Protein AF-T5LPK4-F1 (afdb_monomer_lite)

Radius of gyrat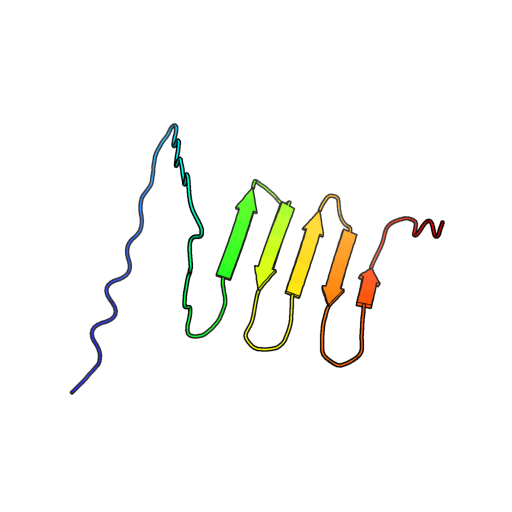ion: 16.33 Å; chains: 1; bounding box: 39×44×34 Å

pLDDT: mean 89.52, std 11.26, range [51.84, 98.44]

Sequence (73 aa):
MESVESKMKCYTALSNVEITTNYSVESGNQITHQVGDTSITTKGDSVIIKAGGIEVVIDSNGLVVKGGEIKTE

Secondary structure (DSSP, 8-state):
------------SS------S------SSEEEEEETTEEEEEESS-EEEEETTEEEEEETTEEEEESSPPPP-

Foldseek 3Di:
DDDDDDDDDDDDPDDDDDDPDDDDDDDPAWDWDDDDQFIWIDGPFWIWTDDPNKIWIQGPVGIDIDDDDDDDD

Structure (mmCIF, N/CA/C/O backbone):
data_AF-T5LPK4-F1
#
_entry.id   AF-T5LPK4-F1
#
loop_
_atom_site.group_PDB
_atom_site.id
_atom_site.type_symbol
_atom_site.label_atom_id
_atom_site.label_alt_id
_atom_site.label_comp_id
_atom_site.label_asym_id
_atom_site.label_entity_id
_atom_site.label_seq_id
_atom_site.pdbx_PDB_ins_code
_atom_site.Cartn_x
_atom_site.Cartn_y
_atom_site.Cartn_z
_atom_site.occupancy
_atom_site.B_iso_or_equiv
_atom_site.auth_seq_id
_atom_site.auth_comp_id
_atom_site.auth_asym_id
_atom_site.auth_atom_id
_atom_site.pdbx_PDB_model_num
ATOM 1 N N . MET A 1 1 ? 8.077 -29.261 -17.557 1.00 51.84 1 MET A N 1
ATOM 2 C CA . MET A 1 1 ? 8.868 -28.050 -17.846 1.00 51.84 1 MET A CA 1
ATOM 3 C C . MET A 1 1 ? 8.724 -27.162 -16.625 1.00 51.84 1 MET A C 1
ATOM 5 O O . MET A 1 1 ? 7.625 -26.686 -16.385 1.00 51.84 1 MET A O 1
ATOM 9 N N . GLU A 1 2 ? 9.746 -27.089 -15.775 1.00 52.78 2 GLU A N 1
ATOM 10 C CA . GLU A 1 2 ? 9.704 -26.258 -14.564 1.00 52.78 2 GLU A CA 1
ATOM 11 C C . GLU A 1 2 ? 9.962 -24.798 -14.947 1.00 52.78 2 GLU A C 1
ATOM 13 O O . GLU A 1 2 ? 10.876 -24.503 -15.716 1.00 52.78 2 GLU A O 1
ATOM 18 N N . SER A 1 3 ? 9.122 -23.891 -14.452 1.00 54.81 3 SER A N 1
ATOM 19 C CA . SER A 1 3 ? 9.314 -22.453 -14.625 1.00 54.81 3 SER A CA 1
ATOM 20 C C . SER A 1 3 ? 10.546 -22.018 -13.832 1.00 54.81 3 SER A C 1
ATOM 22 O O . SER A 1 3 ? 10.569 -22.139 -12.608 1.00 54.81 3 SER A O 1
ATOM 24 N N . VAL A 1 4 ? 11.577 -21.518 -14.512 1.00 61.88 4 VAL A N 1
ATOM 25 C CA . VAL A 1 4 ? 12.757 -20.940 -13.859 1.00 61.88 4 VAL A CA 1
ATOM 26 C C . VAL A 1 4 ? 12.399 -19.526 -13.395 1.00 61.88 4 VAL A C 1
ATOM 28 O O . VAL A 1 4 ? 12.369 -18.593 -14.194 1.00 61.88 4 VAL A O 1
ATOM 31 N N . GLU A 1 5 ? 12.122 -19.345 -12.102 1.00 64.62 5 GLU A N 1
ATOM 32 C CA . GLU A 1 5 ? 11.999 -18.008 -11.509 1.00 64.62 5 GLU A CA 1
ATOM 33 C C . GLU A 1 5 ? 13.382 -17.355 -11.388 1.00 64.62 5 GLU A C 1
ATOM 35 O O . GLU A 1 5 ? 14.206 -17.747 -10.559 1.00 64.62 5 GLU A O 1
ATOM 40 N N . SER A 1 6 ? 13.638 -16.312 -12.177 1.00 65.75 6 SER A N 1
ATOM 41 C CA . SER A 1 6 ? 14.791 -15.436 -11.954 1.00 65.75 6 SER A CA 1
ATOM 42 C C . SER A 1 6 ? 14.448 -14.390 -10.891 1.00 65.75 6 SER A C 1
ATOM 44 O O . SER A 1 6 ? 13.653 -13.484 -11.125 1.00 65.75 6 SER A O 1
ATOM 46 N N . LYS A 1 7 ? 15.053 -14.509 -9.704 1.00 74.94 7 LYS A N 1
ATOM 47 C CA . LYS A 1 7 ? 14.916 -13.533 -8.611 1.00 74.94 7 LYS A CA 1
ATOM 48 C C . LYS A 1 7 ? 15.939 -12.411 -8.795 1.00 74.94 7 LYS A C 1
ATOM 50 O O . LYS A 1 7 ? 17.126 -12.618 -8.559 1.00 74.94 7 LYS A O 1
ATOM 55 N N . MET A 1 8 ? 15.486 -11.222 -9.189 1.00 80.44 8 MET A N 1
ATOM 56 C CA . MET A 1 8 ? 16.321 -10.016 -9.225 1.00 80.44 8 MET A CA 1
ATOM 57 C C . MET A 1 8 ? 16.385 -9.387 -7.825 1.00 80.44 8 MET A C 1
ATOM 59 O O . MET A 1 8 ? 15.353 -9.055 -7.247 1.00 80.44 8 MET A O 1
ATOM 63 N N . LYS A 1 9 ? 17.591 -9.205 -7.275 1.00 79.50 9 LYS A N 1
ATOM 64 C CA . LYS A 1 9 ? 17.840 -8.399 -6.068 1.00 79.50 9 LYS A CA 1
ATOM 65 C C . LYS A 1 9 ? 18.829 -7.297 -6.424 1.00 79.50 9 LYS A C 1
ATOM 67 O O . LYS A 1 9 ? 19.956 -7.595 -6.804 1.00 79.50 9 LYS A O 1
ATOM 72 N N . CYS A 1 10 ? 18.415 -6.043 -6.290 1.00 76.81 10 CYS A N 1
ATOM 73 C CA . CYS A 1 10 ? 19.268 -4.884 -6.531 1.00 76.81 10 CYS A CA 1
ATOM 74 C C . CYS A 1 10 ? 19.466 -4.129 -5.213 1.00 76.81 10 CYS A C 1
ATOM 76 O O . CYS A 1 10 ? 18.488 -3.741 -4.578 1.00 76.81 10 CYS A O 1
ATOM 78 N N . TYR A 1 11 ? 20.719 -3.944 -4.795 1.00 79.81 11 TYR A N 1
ATOM 79 C CA . TYR A 1 11 ? 21.087 -3.142 -3.628 1.00 79.81 11 TYR A CA 1
ATOM 80 C C . TYR A 1 11 ? 21.805 -1.886 -4.117 1.00 79.81 11 TYR A C 1
ATOM 82 O O . TYR A 1 11 ? 22.846 -1.982 -4.764 1.00 79.81 11 TYR A O 1
ATOM 90 N N . THR A 1 12 ? 21.264 -0.711 -3.809 1.00 78.81 12 THR A N 1
ATOM 91 C CA . THR A 1 12 ? 21.839 0.584 -4.201 1.00 78.81 12 THR A CA 1
ATOM 92 C C . THR A 1 12 ? 21.913 1.497 -2.986 1.00 78.81 12 THR A C 1
ATOM 94 O O . THR A 1 12 ? 20.959 1.555 -2.216 1.00 78.81 12 THR A O 1
ATOM 97 N N . ALA A 1 13 ? 23.015 2.230 -2.816 1.00 76.69 13 ALA A N 1
ATOM 98 C CA . ALA A 1 13 ? 23.184 3.146 -1.684 1.00 76.69 13 ALA A CA 1
ATOM 99 C C . ALA A 1 13 ? 22.301 4.403 -1.792 1.00 76.69 13 ALA A C 1
ATOM 101 O O . ALA A 1 13 ? 21.851 4.925 -0.779 1.00 76.69 13 ALA A O 1
ATOM 102 N N . LEU A 1 14 ? 22.053 4.873 -3.017 1.00 78.38 14 LEU A N 1
ATOM 103 C CA . LEU A 1 14 ? 21.196 6.010 -3.350 1.00 78.38 14 LEU A CA 1
ATOM 104 C C . LEU A 1 14 ? 20.547 5.692 -4.703 1.00 78.38 14 LEU A C 1
ATOM 106 O O . LEU A 1 14 ? 21.262 5.523 -5.690 1.00 78.38 14 LEU A O 1
ATOM 110 N N . 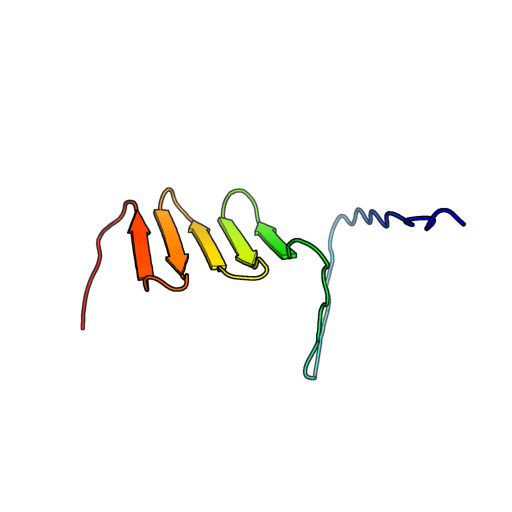SER A 1 15 ? 19.225 5.557 -4.757 1.00 82.12 15 SER A N 1
ATOM 111 C CA . SER A 1 15 ? 18.488 5.301 -5.999 1.00 82.12 15 SER A CA 1
ATOM 112 C C . SER A 1 15 ? 17.507 6.432 -6.280 1.00 82.12 15 SER A C 1
ATOM 114 O O . SER A 1 15 ? 16.806 6.904 -5.390 1.00 82.12 15 SER A O 1
ATOM 116 N N . ASN A 1 16 ? 17.468 6.860 -7.539 1.00 83.50 16 ASN A N 1
ATOM 117 C CA . ASN A 1 16 ? 16.425 7.717 -8.081 1.00 83.50 16 ASN A CA 1
ATOM 118 C C . ASN A 1 16 ? 15.800 6.968 -9.263 1.00 83.50 16 ASN A C 1
ATOM 120 O O . ASN A 1 16 ? 16.521 6.470 -10.127 1.00 83.50 16 ASN A O 1
ATOM 124 N N . VAL A 1 17 ? 14.476 6.846 -9.259 1.00 85.94 17 VAL A N 1
ATOM 125 C CA . VAL A 1 17 ? 13.697 6.279 -10.358 1.00 85.94 17 VAL A CA 1
ATOM 126 C C . VAL A 1 17 ? 12.672 7.333 -10.742 1.00 85.94 17 VAL A C 1
ATOM 128 O O . VAL A 1 17 ? 11.774 7.636 -9.960 1.00 85.94 17 VAL A O 1
ATOM 131 N N . GLU A 1 18 ? 12.817 7.891 -11.939 1.00 93.38 18 GLU A N 1
ATOM 132 C CA . GLU A 1 18 ? 11.882 8.866 -12.488 1.00 93.38 18 GLU A CA 1
ATOM 133 C C . GLU A 1 18 ? 10.982 8.177 -13.515 1.00 93.38 18 GLU A C 1
ATOM 135 O O . GLU A 1 18 ? 11.453 7.608 -14.499 1.00 93.38 18 GLU A O 1
ATOM 140 N N . ILE A 1 19 ? 9.675 8.215 -13.267 1.00 92.94 19 ILE A N 1
ATOM 141 C CA . ILE A 1 19 ? 8.652 7.687 -14.165 1.00 92.94 19 ILE A CA 1
ATOM 142 C C . ILE A 1 19 ? 7.795 8.879 -14.581 1.00 92.94 19 ILE A C 1
ATOM 144 O O . ILE A 1 19 ? 7.077 9.450 -13.766 1.00 92.94 19 ILE A O 1
ATOM 148 N N . THR A 1 20 ? 7.882 9.272 -15.848 1.00 96.31 20 THR A N 1
ATOM 149 C CA . THR A 1 20 ? 7.198 10.461 -16.387 1.00 96.31 20 THR A CA 1
ATOM 150 C C . THR A 1 20 ? 5.822 10.151 -16.984 1.00 96.31 20 THR A C 1
ATOM 152 O O . THR A 1 20 ? 5.142 11.042 -17.490 1.00 96.31 20 THR A O 1
ATOM 155 N N . THR A 1 21 ? 5.400 8.886 -16.932 1.00 96.06 21 THR A N 1
ATOM 156 C CA . THR A 1 21 ? 4.135 8.375 -17.477 1.00 96.06 21 THR A CA 1
ATOM 157 C C . THR A 1 21 ? 3.501 7.356 -16.528 1.00 96.06 21 THR A C 1
ATOM 159 O O . THR A 1 21 ? 4.012 7.086 -15.445 1.00 96.06 21 THR A O 1
ATOM 162 N N . ASN A 1 22 ? 2.396 6.729 -16.937 1.00 95.88 22 ASN A N 1
ATOM 163 C CA . ASN A 1 22 ? 1.844 5.586 -16.210 1.00 95.88 22 ASN A CA 1
ATOM 164 C C . ASN A 1 22 ? 2.854 4.423 -16.177 1.00 95.88 22 ASN A C 1
ATOM 166 O O . ASN A 1 22 ? 3.521 4.151 -17.178 1.00 95.88 22 ASN A O 1
ATOM 170 N N . TYR A 1 23 ? 2.922 3.718 -15.047 1.00 93.56 23 TYR A N 1
ATOM 171 C CA . TYR A 1 23 ? 3.740 2.522 -14.840 1.00 93.56 23 TYR A CA 1
ATOM 172 C C . TYR A 1 23 ? 2.871 1.409 -14.260 1.00 93.56 23 TYR A C 1
ATOM 174 O O . TYR A 1 23 ? 2.035 1.664 -13.396 1.00 93.56 23 TYR A O 1
ATOM 182 N N . SER A 1 24 ? 3.058 0.187 -14.755 1.00 91.88 24 SER A N 1
ATOM 183 C CA . SER A 1 24 ? 2.309 -0.990 -14.320 1.00 91.88 24 SER A CA 1
ATOM 184 C C . SER A 1 24 ? 3.264 -2.040 -13.773 1.00 91.88 24 SER A C 1
ATOM 186 O O . SER A 1 24 ? 4.344 -2.256 -14.326 1.00 91.88 24 SER A O 1
ATOM 188 N N . VAL A 1 25 ? 2.848 -2.699 -12.695 1.00 91.81 25 VAL A N 1
ATOM 189 C CA . VAL A 1 25 ? 3.537 -3.845 -12.104 1.00 91.81 25 VAL A CA 1
ATOM 190 C C . VAL A 1 25 ? 2.521 -4.962 -11.967 1.00 91.81 25 VAL A C 1
ATOM 192 O O . VAL A 1 25 ? 1.504 -4.798 -11.297 1.00 91.81 25 VAL A O 1
ATOM 195 N N . GLU A 1 26 ? 2.819 -6.106 -12.568 1.00 91.31 26 GLU A N 1
ATOM 196 C CA . GLU A 1 26 ? 2.043 -7.329 -12.397 1.00 91.31 26 GLU A CA 1
ATOM 197 C C . GL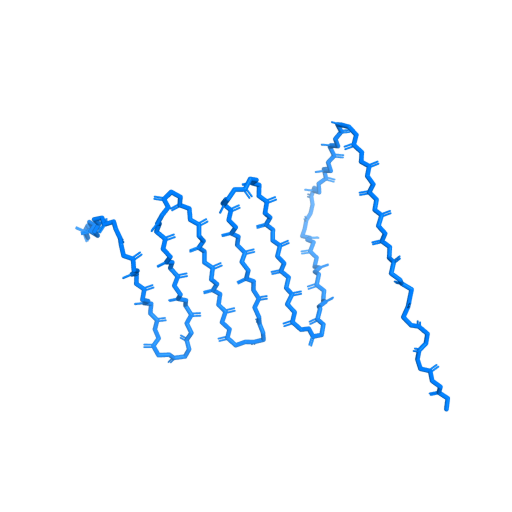U A 1 26 ? 2.802 -8.269 -11.460 1.00 91.31 26 GLU A C 1
ATOM 199 O O . GLU A 1 26 ? 3.998 -8.510 -11.623 1.00 91.31 26 GLU A O 1
ATOM 204 N N . SER A 1 27 ? 2.108 -8.785 -10.449 1.00 90.56 27 SER A N 1
ATOM 205 C CA . SER A 1 27 ? 2.656 -9.740 -9.489 1.00 90.56 27 SER A CA 1
ATOM 206 C C . SER A 1 27 ? 1.643 -10.848 -9.264 1.00 90.56 27 SER A C 1
ATOM 208 O O . SER A 1 27 ? 0.457 -10.582 -9.086 1.00 90.56 27 SER A O 1
ATOM 210 N N . GLY A 1 28 ? 2.112 -12.095 -9.237 1.00 90.50 28 GLY A N 1
ATOM 211 C CA . GLY A 1 28 ? 1.251 -13.258 -9.018 1.00 90.50 28 GLY A CA 1
ATOM 212 C C . GLY A 1 28 ? 0.767 -13.428 -7.574 1.00 90.50 28 GLY A C 1
ATOM 213 O O . GLY A 1 28 ? -0.064 -14.292 -7.323 1.00 90.50 28 GLY A O 1
ATOM 214 N N . ASN A 1 29 ? 1.291 -12.652 -6.617 1.00 90.50 29 ASN A N 1
ATOM 215 C CA . ASN A 1 29 ? 0.960 -12.810 -5.197 1.00 90.50 29 ASN A CA 1
ATOM 216 C C . ASN A 1 29 ? 0.720 -11.465 -4.495 1.00 90.50 29 ASN A C 1
ATOM 218 O O . ASN A 1 29 ? -0.386 -11.183 -4.039 1.00 90.50 29 ASN A O 1
ATOM 222 N N . GLN A 1 30 ? 1.752 -10.621 -4.414 1.00 95.19 30 GLN A N 1
ATOM 223 C CA . GLN A 1 30 ? 1.666 -9.315 -3.758 1.00 95.19 30 GLN A CA 1
ATOM 224 C C . GLN A 1 30 ? 2.702 -8.332 -4.304 1.00 95.19 30 GLN A C 1
ATOM 226 O O . GLN A 1 30 ? 3.746 -8.742 -4.821 1.00 95.19 30 GLN A O 1
ATOM 231 N N . ILE A 1 31 ? 2.441 -7.040 -4.130 1.00 97.06 31 ILE A N 1
ATOM 232 C CA . ILE A 1 31 ? 3.419 -5.963 -4.310 1.00 97.06 31 ILE A CA 1
ATOM 233 C C . ILE A 1 31 ? 3.549 -5.241 -2.972 1.00 97.06 31 ILE A C 1
ATOM 235 O O 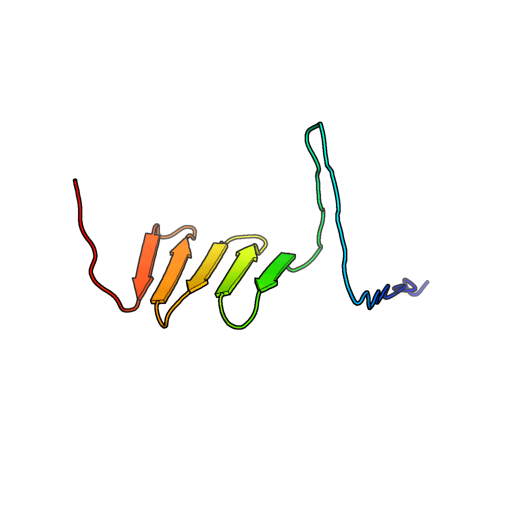. ILE A 1 31 ? 2.548 -4.907 -2.345 1.00 97.06 31 ILE A O 1
ATOM 239 N N . THR A 1 32 ? 4.782 -4.996 -2.531 1.00 96.69 32 THR A N 1
ATOM 240 C CA . THR A 1 32 ? 5.060 -4.258 -1.294 1.00 96.69 32 THR A CA 1
ATOM 241 C C . THR A 1 32 ? 5.988 -3.086 -1.589 1.00 96.69 32 THR A C 1
ATOM 243 O O . THR A 1 32 ? 7.120 -3.278 -2.029 1.00 96.69 32 THR A O 1
ATOM 246 N N . HIS A 1 33 ? 5.518 -1.877 -1.290 1.00 95.50 33 HIS A N 1
ATOM 247 C CA . HIS A 1 33 ? 6.317 -0.655 -1.240 1.00 95.50 33 HIS A CA 1
ATOM 248 C C . HIS A 1 33 ? 6.586 -0.325 0.233 1.00 95.50 33 HIS A C 1
ATOM 250 O O . HIS A 1 33 ? 5.637 -0.156 0.995 1.00 95.50 33 HIS A O 1
ATOM 256 N N . GLN A 1 34 ? 7.853 -0.274 0.653 1.00 95.62 34 GLN A N 1
ATOM 257 C CA . GLN A 1 34 ? 8.242 -0.205 2.069 1.00 95.62 34 GLN A CA 1
ATOM 258 C C . GLN A 1 34 ? 9.409 0.763 2.283 1.00 95.62 34 GLN A C 1
ATOM 260 O O . GLN A 1 34 ? 10.409 0.699 1.569 1.00 95.62 34 GLN A O 1
ATOM 265 N N . VAL A 1 35 ? 9.303 1.605 3.315 1.00 94.44 35 VAL A N 1
ATOM 266 C CA . VAL A 1 35 ? 10.391 2.450 3.833 1.00 94.44 35 VAL A CA 1
ATOM 267 C C . VAL A 1 35 ? 10.419 2.322 5.355 1.00 94.44 35 VAL A C 1
ATOM 269 O O . VAL A 1 35 ? 9.459 2.702 6.023 1.00 94.44 35 VAL A O 1
ATOM 272 N N . GLY A 1 36 ? 11.494 1.767 5.921 1.00 93.38 36 GLY A N 1
ATOM 273 C CA . GLY A 1 36 ? 11.552 1.475 7.362 1.00 93.38 36 GLY A CA 1
ATOM 274 C C . GLY A 1 36 ? 10.407 0.547 7.778 1.00 93.38 36 GLY A C 1
ATOM 275 O O . GLY A 1 36 ? 10.299 -0.535 7.211 1.00 93.38 36 GLY A O 1
ATOM 276 N N . ASP A 1 37 ? 9.528 1.016 8.671 1.00 93.94 37 ASP A N 1
ATOM 277 C CA . ASP A 1 37 ? 8.317 0.306 9.128 1.00 93.94 37 ASP A CA 1
ATOM 278 C C . ASP A 1 37 ? 7.025 0.722 8.393 1.00 93.94 37 ASP A C 1
ATOM 280 O O . ASP A 1 37 ? 5.984 0.087 8.553 1.00 93.94 37 ASP A O 1
ATOM 284 N N . THR A 1 38 ? 7.075 1.749 7.537 1.00 97.75 38 THR A N 1
ATOM 285 C CA . THR A 1 38 ? 5.914 2.229 6.769 1.00 97.75 38 THR A CA 1
ATOM 286 C C . THR A 1 38 ? 5.765 1.524 5.420 1.00 97.75 38 THR A C 1
ATOM 288 O O . THR A 1 38 ? 6.622 1.680 4.546 1.00 97.75 38 THR A O 1
ATOM 291 N N . SER A 1 39 ? 4.667 0.793 5.213 1.00 98.25 39 SER A N 1
ATOM 292 C CA . SER A 1 39 ? 4.396 0.065 3.964 1.00 98.25 39 SER A CA 1
ATOM 293 C C . SER A 1 39 ? 3.028 0.305 3.355 1.00 98.25 39 SER A C 1
ATOM 295 O O . SER A 1 39 ? 2.047 0.574 4.040 1.00 98.25 39 SER A O 1
ATOM 297 N N . ILE A 1 40 ? 2.979 0.068 2.045 1.00 98.31 40 ILE A N 1
ATOM 298 C CA . ILE A 1 40 ? 1.778 -0.205 1.265 1.00 98.31 40 ILE A CA 1
ATOM 299 C C . ILE A 1 40 ? 1.962 -1.593 0.646 1.00 98.31 40 ILE A C 1
ATOM 301 O O . ILE A 1 40 ? 2.925 -1.829 -0.084 1.00 98.31 40 ILE A O 1
ATOM 305 N N . THR A 1 41 ? 1.063 -2.523 0.952 1.00 98.06 41 THR A N 1
ATOM 306 C CA . THR A 1 41 ? 1.049 -3.873 0.382 1.00 98.06 41 THR A CA 1
ATOM 307 C C . THR A 1 41 ? -0.254 -4.097 -0.360 1.00 98.06 41 THR A C 1
ATOM 309 O O . THR A 1 41 ? -1.318 -4.069 0.252 1.00 98.06 41 THR A O 1
ATOM 312 N N . THR A 1 42 ? -0.174 -4.350 -1.661 1.00 97.75 42 THR A N 1
ATOM 313 C CA . THR A 1 42 ? -1.314 -4.775 -2.475 1.00 97.75 42 THR A CA 1
ATOM 314 C C . THR A 1 42 ? -1.255 -6.283 -2.683 1.00 97.75 42 THR A C 1
ATOM 316 O O . THR A 1 42 ? -0.188 -6.863 -2.898 1.00 97.75 42 THR A O 1
ATOM 319 N N . LYS A 1 43 ? -2.411 -6.928 -2.581 1.00 96.44 43 LYS A N 1
ATOM 320 C CA . LYS A 1 43 ? -2.631 -8.349 -2.854 1.00 96.44 43 LYS A CA 1
ATOM 321 C C . LYS A 1 43 ? -3.686 -8.477 -3.952 1.00 96.44 43 LYS A C 1
ATOM 323 O O . LYS A 1 43 ? -4.192 -7.470 -4.440 1.00 96.44 43 LYS A O 1
ATOM 328 N N . GLY A 1 44 ? -4.036 -9.706 -4.324 1.00 95.62 44 GLY A N 1
ATOM 329 C CA . GLY A 1 44 ? -5.074 -9.944 -5.332 1.00 95.62 44 GLY A CA 1
ATOM 330 C C . GLY A 1 44 ? -6.454 -9.376 -4.972 1.00 95.62 44 GLY A C 1
ATOM 331 O O . GLY A 1 44 ? -7.199 -8.996 -5.868 1.00 95.62 44 GLY A O 1
ATOM 332 N N . ASP A 1 45 ? -6.790 -9.294 -3.684 1.00 95.94 45 ASP A N 1
ATOM 333 C CA . ASP A 1 45 ? -8.133 -8.958 -3.188 1.00 95.94 45 ASP A CA 1
ATOM 334 C C . ASP A 1 45 ? -8.165 -7.824 -2.150 1.00 95.94 45 ASP A C 1
ATOM 336 O O . ASP A 1 45 ? -9.235 -7.448 -1.672 1.00 95.94 45 ASP A O 1
ATOM 340 N N . SER A 1 46 ? -7.002 -7.298 -1.759 1.00 97.44 46 SER A N 1
ATOM 341 C CA . SER A 1 46 ? -6.890 -6.404 -0.609 1.00 97.44 46 SER A CA 1
ATOM 342 C C . SER A 1 46 ? -5.681 -5.478 -0.686 1.00 97.44 46 SER A C 1
ATOM 344 O O . SER A 1 46 ? -4.682 -5.752 -1.359 1.00 97.44 46 SER A O 1
ATOM 346 N N . VAL A 1 47 ? -5.763 -4.370 0.048 1.00 98.44 47 VAL A N 1
ATOM 347 C CA . VAL A 1 47 ? -4.675 -3.407 0.244 1.00 98.44 47 VAL A CA 1
ATOM 348 C C . VAL A 1 47 ? -4.465 -3.186 1.735 1.00 98.44 47 VAL A C 1
ATOM 350 O O . VAL A 1 47 ? -5.420 -2.983 2.480 1.00 98.44 47 VAL A O 1
ATOM 353 N N . ILE A 1 48 ? -3.207 -3.215 2.172 1.00 98.12 48 ILE A N 1
ATOM 354 C CA . ILE A 1 48 ? -2.810 -3.003 3.565 1.00 98.12 48 ILE A CA 1
ATOM 355 C C . ILE A 1 48 ? -1.802 -1.859 3.626 1.00 98.12 48 ILE A C 1
ATOM 357 O O . ILE A 1 48 ? -0.758 -1.924 2.977 1.00 98.12 48 ILE A O 1
ATOM 361 N N . ILE A 1 49 ? -2.085 -0.840 4.435 1.00 97.94 49 ILE A N 1
ATOM 362 C CA . ILE A 1 49 ? -1.187 0.291 4.693 1.00 97.94 49 ILE A CA 1
ATOM 363 C C . ILE A 1 49 ? -0.785 0.263 6.166 1.00 97.94 49 ILE A C 1
ATOM 365 O O . ILE A 1 49 ? -1.649 0.211 7.040 1.00 97.94 49 ILE A O 1
ATOM 369 N N . LYS A 1 50 ? 0.518 0.299 6.449 1.00 97.12 50 LYS A N 1
ATOM 370 C CA . LYS A 1 50 ? 1.067 0.349 7.810 1.00 97.12 50 LYS A CA 1
ATOM 371 C C . LYS A 1 50 ? 1.925 1.587 7.968 1.00 97.12 50 LYS A C 1
ATOM 373 O O . LYS A 1 50 ? 2.786 1.820 7.130 1.00 97.12 50 LYS A O 1
ATOM 378 N N . ALA A 1 51 ? 1.708 2.360 9.027 1.00 96.75 51 ALA A N 1
ATOM 379 C CA . ALA A 1 51 ? 2.531 3.522 9.355 1.00 96.75 51 ALA A CA 1
ATOM 380 C C . ALA A 1 51 ? 2.351 3.902 10.827 1.00 96.75 51 ALA A C 1
ATOM 382 O O . ALA A 1 51 ? 1.224 3.964 11.309 1.00 96.75 51 ALA A O 1
ATOM 383 N N .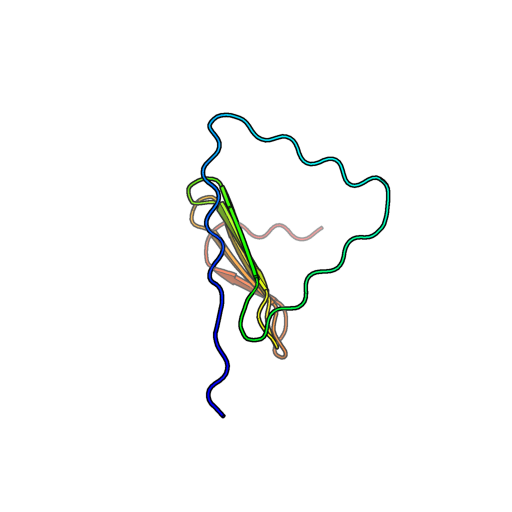 GLY A 1 52 ? 3.443 4.174 11.549 1.00 93.38 52 GLY A N 1
ATOM 384 C CA . GLY A 1 52 ? 3.370 4.738 12.907 1.00 93.38 52 GLY A CA 1
ATOM 385 C C . GLY A 1 52 ? 2.534 3.923 13.907 1.00 93.38 52 GLY A C 1
ATOM 386 O O . GLY A 1 52 ? 1.880 4.502 14.767 1.00 93.38 52 GLY A O 1
ATOM 387 N N . GLY A 1 53 ? 2.510 2.591 13.771 1.00 91.38 53 GLY A N 1
ATOM 388 C CA . GLY A 1 53 ? 1.705 1.699 14.617 1.00 91.38 53 GLY A CA 1
ATOM 389 C C . GLY A 1 53 ? 0.224 1.580 14.227 1.00 91.38 53 GLY A C 1
ATOM 390 O O . GLY A 1 53 ? -0.518 0.878 14.908 1.00 91.38 53 GLY A O 1
ATOM 391 N N . ILE A 1 54 ? -0.199 2.226 13.138 1.00 96.12 54 ILE A N 1
ATOM 392 C CA . ILE A 1 54 ? -1.545 2.128 12.560 1.00 96.12 54 ILE A CA 1
ATOM 393 C C . ILE A 1 54 ? -1.526 1.114 11.412 1.00 96.12 54 ILE A C 1
ATOM 395 O O . ILE A 1 54 ? -0.563 1.058 10.643 1.00 96.12 54 ILE A O 1
ATOM 399 N N . GLU A 1 55 ? -2.598 0.332 11.277 1.00 97.38 55 GLU A N 1
ATOM 400 C CA . GLU A 1 55 ? -2.847 -0.555 10.135 1.00 97.38 55 GLU A CA 1
ATOM 401 C C . GLU A 1 55 ? -4.210 -0.234 9.509 1.00 97.38 55 GLU A C 1
ATOM 403 O O . GLU A 1 55 ? -5.234 -0.276 10.188 1.00 97.38 55 GLU A O 1
ATOM 408 N N . VAL A 1 56 ? -4.226 0.052 8.208 1.00 97.56 56 VAL A N 1
ATOM 409 C CA . VAL A 1 56 ? -5.445 0.228 7.408 1.00 97.56 56 VAL A CA 1
ATOM 410 C C . VAL A 1 56 ? -5.561 -0.938 6.435 1.00 97.56 56 VAL A C 1
ATOM 412 O O . VAL A 1 56 ? -4.593 -1.257 5.746 1.00 97.56 56 VAL A O 1
ATOM 415 N N . VAL A 1 57 ? -6.734 -1.563 6.371 1.00 97.94 57 VAL A N 1
ATOM 416 C CA . VAL A 1 57 ? -7.044 -2.674 5.465 1.00 97.94 57 VAL A CA 1
ATOM 417 C C . VAL A 1 57 ? -8.250 -2.296 4.615 1.00 97.94 57 VAL A C 1
ATOM 419 O O . VAL A 1 57 ? -9.284 -1.907 5.154 1.00 97.94 57 VAL A O 1
ATOM 422 N N . ILE A 1 58 ? -8.100 -2.409 3.297 1.00 98.19 58 ILE A N 1
ATOM 423 C CA . ILE A 1 58 ? -9.178 -2.269 2.318 1.00 98.19 58 ILE A CA 1
ATOM 424 C C . ILE A 1 58 ? -9.372 -3.633 1.667 1.00 98.19 58 ILE A C 1
ATOM 426 O O . ILE A 1 58 ? -8.431 -4.167 1.078 1.00 98.19 58 ILE A O 1
ATOM 430 N N . ASP A 1 59 ? -10.569 -4.191 1.779 1.00 97.88 59 ASP A N 1
ATOM 431 C CA . ASP A 1 59 ? -10.947 -5.466 1.170 1.00 97.88 59 ASP A CA 1
ATOM 432 C C . ASP A 1 59 ? -12.428 -5.449 0.744 1.00 97.88 5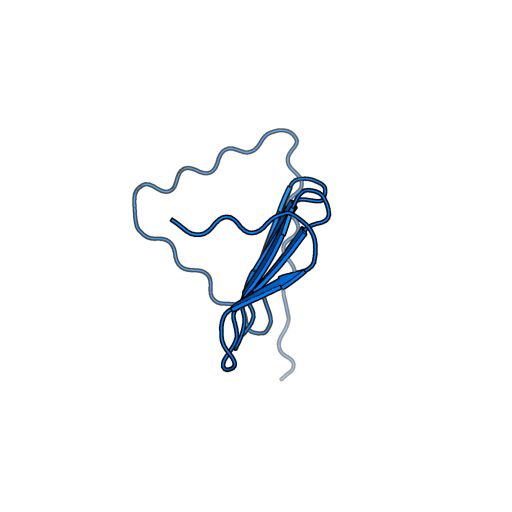9 ASP A C 1
ATOM 434 O O . ASP A 1 59 ? -13.090 -4.407 0.757 1.00 97.88 59 ASP A O 1
ATOM 438 N N . SER A 1 60 ? -12.969 -6.603 0.347 1.00 97.88 60 SER A N 1
ATOM 439 C CA . SER A 1 60 ? -14.371 -6.735 -0.070 1.00 97.88 60 SER A CA 1
ATOM 440 C C . SER A 1 60 ? -15.400 -6.396 1.019 1.00 97.88 60 SER A C 1
ATOM 442 O O . SER A 1 60 ? -16.573 -6.216 0.702 1.00 97.88 60 SER A O 1
ATOM 444 N N . ASN A 1 61 ? -14.996 -6.330 2.289 1.00 96.75 61 ASN A N 1
ATOM 445 C CA . ASN A 1 61 ? -15.850 -5.968 3.419 1.00 96.75 61 ASN A CA 1
ATOM 446 C C . ASN A 1 61 ? -15.811 -4.461 3.728 1.00 96.75 61 ASN A C 1
ATOM 448 O O . ASN A 1 61 ? -16.593 -3.994 4.556 1.00 96.75 61 ASN A O 1
ATOM 452 N N . GLY A 1 62 ? -14.932 -3.696 3.070 1.00 96.88 62 GLY A N 1
ATOM 453 C CA . GLY A 1 62 ? -14.819 -2.246 3.211 1.00 96.88 62 GLY A CA 1
ATOM 454 C C . GLY A 1 62 ? -13.455 -1.794 3.731 1.00 96.88 62 GLY A C 1
ATOM 455 O O . GLY A 1 62 ? -12.420 -2.339 3.351 1.00 96.88 62 GLY A O 1
ATOM 456 N N . LEU A 1 63 ? -13.460 -0.753 4.571 1.00 96.69 63 LEU A N 1
ATOM 457 C CA . LEU A 1 63 ? -12.265 -0.123 5.134 1.00 96.69 63 LEU A CA 1
ATOM 458 C C . LEU A 1 63 ? -12.215 -0.337 6.650 1.00 96.69 63 LEU A C 1
ATOM 460 O O . LEU A 1 63 ? -13.124 0.063 7.375 1.00 96.69 63 LEU A O 1
ATOM 464 N N . VAL A 1 64 ? -11.130 -0.941 7.131 1.00 95.94 64 VAL A N 1
ATOM 465 C CA . VAL A 1 64 ? -10.875 -1.189 8.555 1.00 95.94 64 VAL A CA 1
ATOM 466 C C . VAL A 1 64 ? -9.599 -0.469 8.967 1.00 95.94 64 VAL A C 1
ATOM 468 O O . VAL A 1 64 ? -8.552 -0.662 8.353 1.00 95.94 64 VAL A O 1
ATOM 471 N N . VAL A 1 65 ? -9.666 0.321 10.040 1.00 95.94 65 VAL A N 1
ATOM 472 C CA . VAL A 1 65 ? -8.504 0.987 10.648 1.00 95.94 65 VAL A CA 1
ATOM 473 C C . VAL A 1 65 ? -8.265 0.399 12.033 1.00 95.94 65 VAL A C 1
ATOM 475 O O . VAL A 1 65 ? -9.176 0.331 12.857 1.00 95.94 65 VAL A O 1
ATOM 478 N N . LYS A 1 66 ? -7.034 -0.036 12.291 1.00 94.75 66 LYS A N 1
ATOM 479 C CA . LYS A 1 66 ? -6.589 -0.580 13.574 1.00 94.75 66 LYS A CA 1
ATOM 480 C C . LYS A 1 66 ? -5.553 0.359 14.180 1.00 94.75 66 LYS A C 1
ATOM 482 O O . LYS A 1 66 ? -4.468 0.530 13.624 1.00 94.75 66 LYS A O 1
ATOM 487 N N . GLY A 1 67 ? -5.880 0.909 15.347 1.00 92.25 67 GLY A N 1
ATOM 488 C CA . GLY A 1 67 ? -5.043 1.885 16.042 1.00 92.25 67 GLY A CA 1
ATOM 489 C C . GLY A 1 67 ? -5.168 3.301 15.471 1.00 92.25 67 GLY A C 1
ATOM 490 O O . GLY A 1 67 ? -5.701 3.507 14.384 1.00 92.25 67 GLY A O 1
ATOM 491 N N . GLY A 1 68 ? -4.667 4.278 16.229 1.00 88.00 68 GLY A N 1
ATOM 492 C CA . GLY A 1 68 ? -4.760 5.696 15.876 1.00 88.00 68 GLY A CA 1
ATOM 493 C C . GLY A 1 68 ? -6.145 6.309 16.112 1.00 88.00 68 GLY A C 1
ATOM 494 O O . GLY A 1 68 ? -7.087 5.646 16.542 1.00 88.00 68 GLY A O 1
ATOM 495 N N . GLU A 1 69 ? -6.243 7.611 15.859 1.00 90.44 69 GLU A N 1
ATOM 496 C CA . GLU A 1 69 ? -7.490 8.377 15.905 1.00 90.44 69 GLU A CA 1
ATOM 497 C C . GLU A 1 69 ? -8.080 8.462 14.491 1.00 90.44 69 GLU A C 1
ATOM 499 O O . GLU A 1 69 ? -7.366 8.793 13.543 1.00 90.44 69 GLU A O 1
ATOM 504 N N . ILE A 1 70 ? -9.380 8.191 14.345 1.00 91.00 70 ILE A N 1
ATOM 505 C CA . ILE A 1 70 ? -10.104 8.406 13.088 1.00 91.00 70 ILE A CA 1
ATOM 506 C C . ILE A 1 70 ? -10.828 9.745 13.196 1.00 91.00 70 ILE A C 1
ATOM 508 O O . ILE A 1 70 ? -11.722 9.903 14.026 1.00 91.00 70 ILE A O 1
ATOM 512 N N . LYS A 1 71 ? -10.452 10.698 12.341 1.00 90.69 71 LYS A N 1
ATOM 513 C CA . LYS A 1 71 ? -11.174 11.961 12.169 1.00 90.69 71 LYS A CA 1
ATOM 514 C C . LYS A 1 71 ? -11.974 11.884 10.880 1.00 90.69 71 LYS A C 1
ATOM 516 O O . LYS A 1 71 ? -11.404 11.642 9.822 1.00 90.69 71 LYS A O 1
ATOM 521 N N . THR A 1 72 ? -13.282 12.058 10.991 1.00 88.19 72 THR A N 1
ATOM 522 C CA . THR A 1 72 ? -14.192 12.174 9.852 1.00 88.19 72 THR A CA 1
ATOM 523 C C . THR A 1 72 ? -14.495 13.650 9.633 1.00 88.19 72 THR A C 1
ATOM 525 O O . THR A 1 72 ? -14.804 14.347 10.602 1.00 88.19 72 THR A O 1
ATOM 528 N N . GLU A 1 73 ? -14.387 14.111 8.393 1.00 80.75 73 GLU A N 1
ATOM 529 C CA . GLU A 1 73 ? -14.823 15.446 7.961 1.00 80.75 73 GLU A CA 1
ATOM 530 C C . GLU A 1 73 ? -16.277 15.451 7.478 1.00 80.75 73 GLU A C 1
ATOM 532 O O . GLU A 1 73 ? -16.738 14.397 6.978 1.00 80.75 73 GLU A O 1
#

Organism: NCBI:txid613026